Protein AF-A0A0V0H8D0-F1 (afdb_monomer)

Nearest PDB structures (foldseek):
  7d2s-assembly1_A  TM=9.171E-01  e=1.642E-02  Homo sapiens
  8fo9-assembly1_E  TM=7.684E-01  e=1.099E-01  Homo sapiens
  8fo9-assembly1_F  TM=7.685E-01  e=1.099E-01 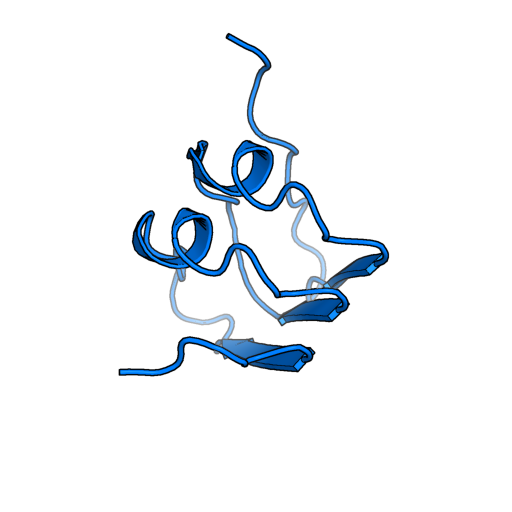 Homo sapiens
  8fo8-assembly1_E  TM=7.668E-01  e=2.844E-01  Homo sapiens
  2wfh-assembly1_B  TM=6.629E-01  e=5.360E-01  Homo sapiens

Solvent-accessible surface area (backbone atoms only — not comparable to full-atom values): 4119 Å² total; per-residue (Å²): 142,64,84,77,44,40,69,48,81,48,80,47,60,77,93,42,89,39,68,56,61,57,71,62,22,69,38,46,54,21,30,36,40,37,43,29,28,48,52,50,56,38,70,32,59,80,48,30,76,49,50,76,41,81,44,79,48,52,96,76,64,79,66,55,80,56,81,88,127

Sequence (69 aa):
VFQHLYVLYLEMRVDNMSIVPDAIGSLYDLKFLRLRGIHDLPSSIGNLKNLQTLLVNDYGYFCQLPHET

InterPro domains:
  IPR032675 Leucine-rich repeat domain superfamily [G3DSA:3.80.10.10] (1-69)
  IPR055414 Disease resistance R13L4/SHOC-2-like, LRR domain [PF23598] (2-67)

Foldseek 3Di:
DCQQAQEDEDADDLVDQDEDDLCVLVNQNHQYYEYENHQEYDPSVVSNVNHNDYHYYYPPHDYDDDDDD

Secondary structure (DSSP, 8-state):
--TT--EEEEE--TTS-PPPPGGGGG-TT--EEEEES-SB--GGGGG-TT--EEEEE-SS--PBPPPP-

Mean predicted aligned error: 5.95 Å

Organism: Solanum chacoense (NCBI:txid4108)

Structure (mmCIF, N/CA/C/O backbone):
data_AF-A0A0V0H8D0-F1
#
_entry.id   AF-A0A0V0H8D0-F1
#
loop_
_atom_site.group_PDB
_atom_site.id
_atom_site.type_symbol
_atom_site.label_atom_id
_atom_site.label_alt_id
_atom_site.label_comp_id
_atom_site.label_asym_id
_atom_site.label_entity_id
_atom_site.label_seq_id
_atom_site.pdbx_PDB_ins_code
_atom_site.Cartn_x
_atom_site.Cartn_y
_atom_site.Cartn_z
_atom_site.occupancy
_atom_site.B_iso_or_equiv
_atom_site.auth_seq_id
_atom_site.auth_comp_id
_atom_site.auth_asym_id
_atom_site.auth_atom_id
_atom_site.pdbx_PDB_model_num
ATOM 1 N N . VAL A 1 1 ? -16.796 -1.148 -0.291 1.00 60.78 1 VAL A N 1
ATOM 2 C CA . VAL A 1 1 ? -16.816 -2.556 -0.763 1.00 60.78 1 VAL A CA 1
ATOM 3 C C . V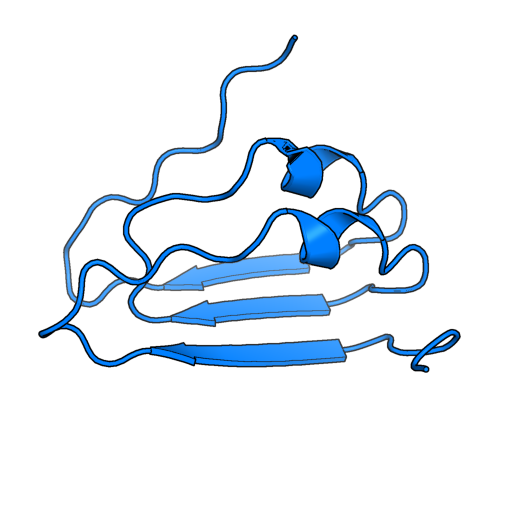AL A 1 1 ? -15.893 -3.459 0.062 1.00 60.78 1 VAL A C 1
ATOM 5 O O . VAL A 1 1 ? -16.271 -4.596 0.277 1.00 60.78 1 VAL A O 1
ATOM 8 N N . PHE A 1 2 ? -14.782 -2.973 0.643 1.00 66.50 2 PHE A N 1
ATOM 9 C CA . PHE A 1 2 ? -13.956 -3.773 1.571 1.00 66.50 2 PHE A CA 1
ATOM 10 C C . PHE A 1 2 ? -13.585 -2.991 2.843 1.00 66.50 2 PHE A C 1
ATOM 12 O O . PHE A 1 2 ? -12.468 -2.507 2.975 1.00 66.50 2 PHE A O 1
ATOM 19 N N . GLN A 1 3 ? -14.535 -2.821 3.768 1.00 64.50 3 GLN A N 1
ATOM 20 C CA . GLN A 1 3 ? -14.317 -2.020 4.986 1.00 64.50 3 GLN A CA 1
ATOM 21 C C . GLN A 1 3 ? -13.436 -2.710 6.039 1.00 64.50 3 GLN A C 1
ATOM 23 O O . GLN A 1 3 ? -12.954 -2.027 6.923 1.00 64.50 3 GLN A O 1
ATOM 28 N N . HIS A 1 4 ? -13.183 -4.017 5.916 1.00 83.81 4 HIS A N 1
ATOM 29 C CA . HIS A 1 4 ? -12.391 -4.804 6.875 1.00 83.81 4 HIS A CA 1
ATOM 30 C C . HIS A 1 4 ? -11.264 -5.585 6.191 1.00 83.81 4 HIS A C 1
ATOM 32 O O . HIS A 1 4 ? -10.973 -6.734 6.525 1.00 83.81 4 HIS A O 1
ATOM 38 N N . LEU A 1 5 ? -10.666 -4.994 5.156 1.00 91.00 5 LEU A N 1
ATOM 39 C CA . LEU A 1 5 ? -9.537 -5.604 4.469 1.00 91.00 5 LEU A CA 1
ATOM 40 C C . LEU A 1 5 ? -8.255 -5.336 5.255 1.00 91.00 5 LEU A C 1
ATOM 42 O O . LEU A 1 5 ? -7.731 -4.230 5.223 1.00 91.00 5 LEU A O 1
ATOM 46 N N . TYR A 1 6 ? -7.744 -6.360 5.934 1.00 95.50 6 TYR A N 1
ATOM 47 C CA . TYR A 1 6 ? -6.521 -6.250 6.736 1.00 95.50 6 TYR A CA 1
ATOM 48 C C . TYR A 1 6 ? -5.247 -6.558 5.953 1.00 95.50 6 TYR A C 1
ATOM 50 O O . TYR A 1 6 ? -4.169 -6.104 6.335 1.00 95.50 6 TYR A O 1
ATOM 58 N N . VAL A 1 7 ? -5.358 -7.340 4.880 1.00 95.38 7 VAL A N 1
ATOM 59 C CA . VAL A 1 7 ? -4.214 -7.837 4.121 1.00 95.38 7 VAL A CA 1
ATOM 60 C C . VAL A 1 7 ? -4.494 -7.707 2.631 1.00 95.38 7 VAL A C 1
ATOM 62 O O . VAL A 1 7 ? -5.541 -8.146 2.158 1.00 95.38 7 VAL A O 1
ATOM 65 N N . LEU A 1 8 ? -3.546 -7.131 1.896 1.00 94.44 8 LEU A N 1
ATOM 66 C CA . LEU A 1 8 ? -3.625 -6.967 0.450 1.00 94.44 8 LEU A CA 1
ATOM 67 C C . LEU A 1 8 ? -2.293 -7.348 -0.207 1.00 94.44 8 LEU A C 1
ATOM 69 O O . LEU A 1 8 ? -1.231 -6.847 0.166 1.00 94.44 8 LEU A O 1
ATOM 73 N N . TYR A 1 9 ? -2.375 -8.225 -1.206 1.00 92.69 9 TYR A N 1
ATOM 74 C CA . TYR A 1 9 ? -1.253 -8.663 -2.032 1.00 92.69 9 TYR A CA 1
ATOM 75 C C . TYR A 1 9 ? -1.534 -8.293 -3.485 1.00 92.69 9 TYR A C 1
ATOM 77 O O . TYR A 1 9 ? -2.513 -8.776 -4.052 1.00 92.69 9 TYR A O 1
ATOM 85 N N . LEU A 1 10 ? -0.682 -7.461 -4.082 1.00 88.69 10 LEU A N 1
ATOM 86 C CA . LEU A 1 10 ? -0.751 -7.114 -5.500 1.00 88.69 10 LEU A CA 1
ATOM 87 C C . LEU A 1 10 ? 0.568 -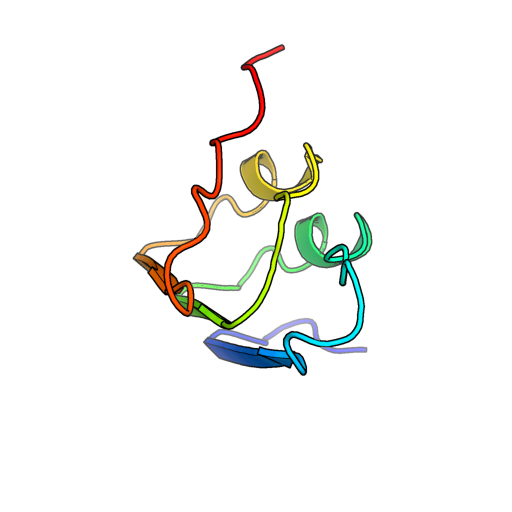7.474 -6.183 1.00 88.69 10 LEU A C 1
ATOM 89 O O . LEU A 1 10 ? 1.643 -7.055 -5.751 1.00 88.69 10 LEU A O 1
ATOM 93 N N . GLU A 1 11 ? 0.469 -8.236 -7.267 1.00 85.62 11 GLU A N 1
ATOM 94 C CA . GLU A 1 11 ? 1.584 -8.558 -8.150 1.00 85.62 11 GLU A CA 1
ATOM 95 C C . GLU A 1 11 ? 1.275 -8.033 -9.548 1.00 85.62 11 GLU A C 1
ATOM 97 O O . GLU A 1 11 ? 0.252 -8.373 -10.143 1.00 85.62 11 GLU A O 1
ATOM 102 N N . MET A 1 12 ? 2.157 -7.175 -10.045 1.00 79.75 12 MET A N 1
ATOM 103 C CA . MET A 1 12 ? 2.045 -6.534 -11.346 1.00 79.75 12 MET A CA 1
ATOM 104 C C . MET A 1 12 ? 3.159 -7.041 -12.255 1.00 79.75 12 MET A C 1
ATOM 106 O O . MET A 1 12 ? 4.252 -7.396 -11.801 1.00 79.75 12 MET A O 1
ATOM 110 N N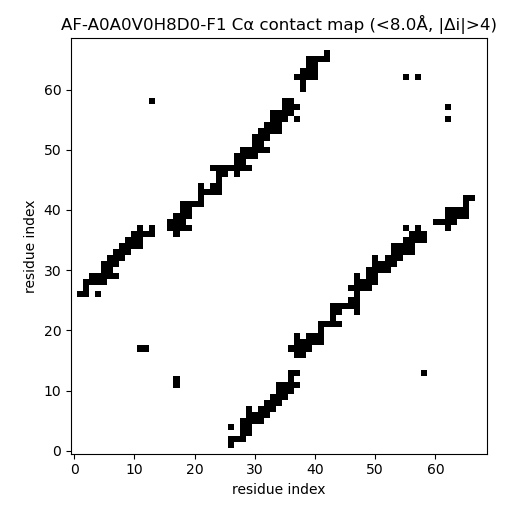 . ARG A 1 13 ? 2.859 -7.141 -13.552 1.00 74.44 13 ARG A N 1
ATOM 111 C CA . ARG A 1 13 ? 3.849 -7.565 -14.541 1.00 74.44 13 ARG A CA 1
ATOM 112 C C . ARG A 1 13 ? 4.789 -6.403 -14.857 1.00 74.44 13 ARG A C 1
ATOM 114 O O . ARG A 1 13 ? 4.354 -5.267 -14.996 1.00 74.44 13 ARG A O 1
ATOM 121 N N . VAL A 1 14 ? 6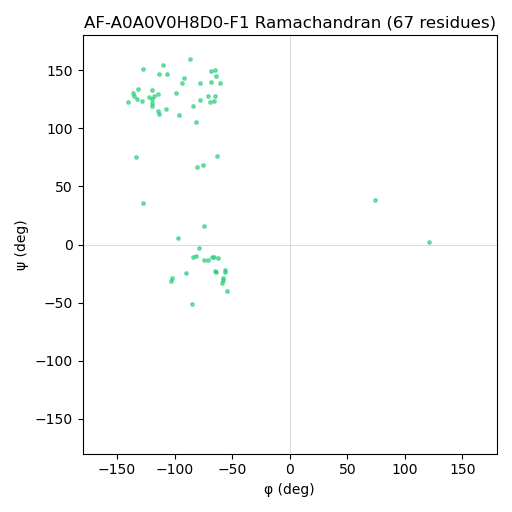.074 -6.731 -14.978 1.00 66.38 14 VAL A N 1
ATOM 122 C CA . VAL A 1 14 ? 7.196 -5.790 -15.164 1.00 66.38 14 VAL A CA 1
ATOM 123 C C . VAL A 1 14 ? 7.124 -5.027 -16.489 1.00 66.38 14 VAL A C 1
ATOM 125 O O . VAL A 1 14 ? 7.698 -3.954 -16.618 1.00 66.38 14 VAL A O 1
ATOM 128 N N . ASP A 1 15 ? 6.417 -5.574 -17.475 1.00 66.38 15 ASP A N 1
ATOM 129 C CA . ASP A 1 15 ? 6.258 -4.980 -18.803 1.00 66.38 15 ASP A CA 1
ATOM 130 C C . ASP A 1 15 ? 5.363 -3.734 -18.815 1.00 66.38 15 ASP A C 1
ATOM 132 O O . ASP A 1 15 ? 5.397 -2.973 -19.780 1.00 66.38 15 ASP A O 1
ATOM 136 N N . ASN A 1 16 ? 4.623 -3.480 -17.734 1.00 59.25 16 ASN A N 1
ATOM 137 C CA . ASN A 1 16 ? 3.807 -2.289 -17.572 1.00 59.25 16 ASN A CA 1
ATOM 138 C C . ASN A 1 16 ? 4.310 -1.485 -16.373 1.00 59.25 16 ASN A C 1
ATOM 140 O O . ASN A 1 16 ? 4.402 -2.020 -15.268 1.00 59.25 16 ASN A O 1
ATOM 144 N N . MET A 1 17 ? 4.582 -0.189 -16.575 1.00 64.31 17 MET A N 1
ATOM 145 C CA . MET A 1 17 ? 4.824 0.783 -15.498 1.00 64.31 17 MET A CA 1
ATOM 146 C C . MET A 1 17 ? 3.563 0.923 -14.641 1.00 64.31 17 MET A C 1
ATOM 148 O O . MET A 1 17 ? 2.760 1.840 -14.806 1.00 64.31 17 MET A O 1
ATOM 152 N N . SER A 1 18 ? 3.333 -0.067 -13.789 1.00 71.00 18 SER A N 1
ATOM 153 C CA . SER A 1 18 ? 2.063 -0.243 -13.116 1.00 71.00 18 SER A CA 1
ATOM 154 C C . SER A 1 18 ? 2.045 0.644 -11.878 1.00 71.00 18 SER A C 1
ATOM 156 O O . SER A 1 18 ? 2.885 0.512 -10.987 1.00 71.00 18 SER A O 1
ATOM 158 N N . ILE A 1 19 ? 1.095 1.575 -11.856 1.00 74.81 19 ILE A N 1
ATOM 159 C CA . ILE A 1 19 ? 0.905 2.531 -10.767 1.00 74.81 19 ILE A CA 1
ATOM 160 C C . ILE A 1 19 ? -0.209 2.000 -9.868 1.00 74.81 19 ILE A C 1
ATOM 162 O O . ILE A 1 19 ? -1.287 1.633 -10.344 1.00 74.81 19 ILE A O 1
ATOM 166 N N . VAL A 1 20 ? 0.036 1.963 -8.557 1.00 86.06 20 VAL A N 1
ATOM 167 C CA . VAL A 1 20 ? -1.024 1.670 -7.585 1.00 86.06 20 VAL A CA 1
ATOM 168 C C . VAL A 1 20 ? -1.965 2.882 -7.524 1.00 86.06 20 VAL A C 1
ATOM 170 O O . VAL A 1 20 ? -1.490 3.993 -7.305 1.00 86.06 20 VAL A O 1
ATOM 173 N N . PRO A 1 21 ? -3.287 2.711 -7.688 1.00 88.56 21 PRO A N 1
ATOM 174 C CA . PRO A 1 21 ? -4.220 3.833 -7.672 1.00 88.56 21 PRO A CA 1
ATOM 175 C C . PRO A 1 21 ? -4.346 4.466 -6.279 1.00 88.56 21 PRO A C 1
ATOM 177 O O . PRO A 1 21 ? -4.336 3.755 -5.271 1.00 88.56 21 PRO A O 1
ATOM 180 N N . ASP A 1 22 ? -4.615 5.776 -6.229 1.00 90.69 22 ASP A N 1
ATOM 181 C CA . ASP A 1 22 ? -4.819 6.539 -4.980 1.00 90.69 22 ASP A CA 1
ATOM 182 C C . ASP A 1 22 ? -5.930 5.967 -4.081 1.00 90.69 22 ASP A C 1
ATOM 184 O O . ASP A 1 22 ? -5.942 6.139 -2.859 1.00 90.69 22 ASP A O 1
ATOM 188 N N . ALA A 1 23 ? -6.871 5.226 -4.674 1.00 91.12 23 ALA A N 1
ATOM 189 C CA . ALA A 1 23 ? -7.927 4.533 -3.947 1.00 91.12 23 ALA A CA 1
ATOM 190 C C . ALA A 1 23 ? -7.384 3.572 -2.872 1.00 91.12 23 ALA A C 1
ATOM 192 O O . ALA A 1 23 ? -8.103 3.283 -1.912 1.00 91.12 23 ALA A O 1
ATOM 193 N N . ILE A 1 24 ? -6.128 3.114 -2.975 1.00 91.38 24 ILE A N 1
ATOM 194 C CA . ILE A 1 24 ? -5.509 2.287 -1.936 1.00 91.38 24 ILE A CA 1
ATOM 195 C C . ILE A 1 24 ? -5.479 3.003 -0.584 1.00 91.38 24 ILE A C 1
ATOM 197 O O . ILE A 1 24 ? -5.697 2.362 0.437 1.00 91.38 24 ILE A O 1
ATOM 201 N N . GLY A 1 25 ? -5.333 4.334 -0.568 1.00 91.44 25 GLY A N 1
ATOM 202 C CA . GLY A 1 25 ? -5.324 5.131 0.660 1.00 91.44 25 GLY A CA 1
ATOM 203 C C . GLY A 1 25 ? -6.652 5.133 1.427 1.00 91.44 25 GLY A C 1
ATOM 204 O O . GLY A 1 25 ? -6.689 5.580 2.568 1.00 91.44 25 GLY A O 1
ATOM 205 N N . SER A 1 26 ? -7.737 4.622 0.833 1.00 93.00 26 SER A N 1
ATOM 206 C CA . SER A 1 26 ? -9.038 4.472 1.503 1.00 93.00 26 SER A CA 1
ATOM 207 C C . SER A 1 26 ? -9.144 3.219 2.383 1.00 93.00 26 SER A C 1
ATOM 209 O O . SER A 1 26 ? -10.102 3.081 3.145 1.00 93.00 26 SER A O 1
ATOM 211 N N . LEU A 1 27 ? -8.172 2.302 2.300 1.00 93.06 27 LEU A N 1
ATOM 212 C CA . LEU A 1 27 ? -8.155 1.049 3.056 1.00 93.06 27 LEU A CA 1
ATOM 213 C C . LEU A 1 27 ? -7.663 1.281 4.492 1.0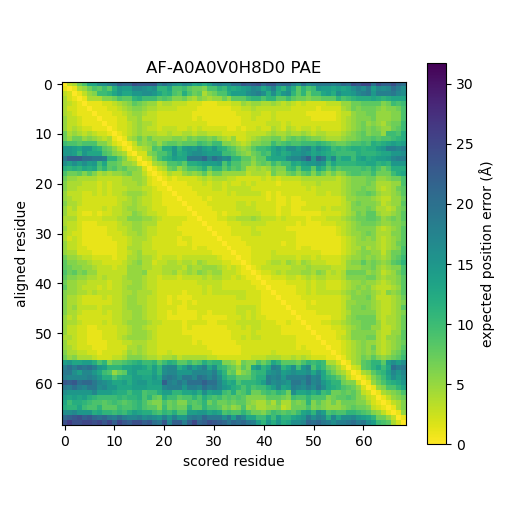0 93.06 27 LEU A C 1
ATOM 215 O O . LEU A 1 27 ? -6.594 0.818 4.880 1.00 93.06 27 LEU A O 1
ATOM 219 N N . TYR A 1 28 ? -8.450 2.014 5.283 1.00 89.31 28 TYR A N 1
ATOM 220 C CA . TYR A 1 28 ? -8.082 2.429 6.639 1.00 89.31 28 TYR A CA 1
ATOM 221 C C . TYR A 1 28 ? -7.683 1.255 7.542 1.00 89.31 28 TYR A C 1
ATOM 223 O O . TYR A 1 28 ? -6.711 1.374 8.278 1.00 89.31 28 TYR A O 1
ATOM 231 N N . ASP A 1 29 ? -8.381 0.119 7.456 1.00 93.62 29 ASP A N 1
ATOM 232 C CA . ASP A 1 29 ? -8.144 -1.073 8.287 1.00 93.62 29 ASP A CA 1
ATOM 233 C C . ASP A 1 29 ? -6.948 -1.930 7.828 1.00 93.62 29 ASP A C 1
ATOM 235 O O . ASP A 1 29 ? -6.611 -2.921 8.483 1.00 93.62 29 ASP A O 1
ATOM 239 N N . LEU A 1 30 ? -6.293 -1.577 6.717 1.00 95.69 30 LEU A N 1
ATOM 240 C CA . LEU A 1 30 ? -5.210 -2.375 6.154 1.00 95.69 30 LEU A CA 1
ATOM 241 C C . LEU A 1 30 ? -4.006 -2.388 7.095 1.00 95.69 30 LEU A C 1
ATOM 243 O O . LEU A 1 30 ? -3.457 -1.344 7.429 1.00 95.69 30 LEU A O 1
ATOM 247 N N . LYS A 1 31 ? -3.572 -3.587 7.487 1.00 96.56 31 LYS A N 1
ATOM 248 C CA . LYS A 1 31 ? -2.412 -3.818 8.363 1.00 96.56 31 LYS A CA 1
ATOM 249 C C . LYS A 1 31 ? -1.197 -4.293 7.587 1.00 96.56 31 LYS A C 1
ATOM 251 O O . LYS A 1 31 ? -0.070 -3.983 7.966 1.00 96.56 31 LYS A O 1
ATOM 256 N N . PHE A 1 32 ? -1.420 -5.028 6.503 1.00 96.38 32 PHE A N 1
ATOM 257 C CA . PHE A 1 32 ? -0.358 -5.604 5.696 1.00 96.38 32 PHE A CA 1
ATOM 258 C C . PHE A 1 32 ? -0.598 -5.342 4.212 1.00 96.38 32 PHE A C 1
ATOM 260 O O . PHE A 1 32 ? -1.632 -5.720 3.658 1.00 96.38 32 PHE A O 1
ATOM 267 N N . LEU A 1 33 ? 0.395 -4.745 3.561 1.00 94.44 33 LEU A N 1
ATOM 268 C CA . LEU A 1 33 ? 0.392 -4.471 2.134 1.00 94.44 33 LEU A CA 1
ATOM 269 C C . LEU A 1 33 ? 1.673 -5.013 1.512 1.00 94.44 33 LEU A C 1
ATOM 271 O O . LEU A 1 33 ? 2.774 -4.631 1.907 1.00 94.44 33 LEU A O 1
ATOM 275 N N . ARG A 1 34 ? 1.530 -5.881 0.511 1.00 92.06 34 ARG A N 1
ATOM 276 C CA . ARG A 1 34 ? 2.640 -6.304 -0.341 1.00 92.06 34 ARG A CA 1
ATOM 277 C C . ARG A 1 34 ? 2.365 -5.930 -1.784 1.00 92.06 34 ARG A C 1
ATOM 279 O O . ARG A 1 34 ? 1.351 -6.330 -2.352 1.00 92.06 34 ARG A O 1
ATOM 286 N N . LEU A 1 35 ? 3.313 -5.210 -2.361 1.00 88.81 35 LEU A N 1
ATOM 287 C CA . LEU A 1 35 ? 3.313 -4.750 -3.738 1.00 88.81 35 LEU A CA 1
ATOM 288 C C . LEU A 1 35 ? 4.540 -5.332 -4.438 1.00 88.81 35 LEU A C 1
ATOM 290 O O . LEU A 1 35 ? 5.645 -5.312 -3.887 1.00 88.81 35 LEU A O 1
ATOM 294 N N . ARG A 1 36 ? 4.346 -5.881 -5.637 1.00 86.31 36 ARG A N 1
ATOM 295 C CA . ARG A 1 36 ? 5.437 -6.388 -6.470 1.00 86.31 36 ARG A CA 1
ATOM 296 C C . ARG A 1 36 ? 5.324 -5.871 -7.896 1.00 86.31 36 ARG A C 1
ATOM 298 O O . ARG A 1 36 ? 4.247 -5.971 -8.477 1.00 86.31 36 ARG A O 1
ATOM 305 N N . GLY A 1 37 ? 6.440 -5.394 -8.449 1.00 82.88 37 GLY A N 1
ATOM 306 C CA . GLY A 1 37 ? 6.513 -4.911 -9.834 1.00 82.88 37 GLY A CA 1
ATOM 307 C C . GLY A 1 37 ? 5.845 -3.550 -10.043 1.00 82.88 37 GLY A C 1
ATOM 308 O O . GLY A 1 37 ? 5.175 -3.352 -11.051 1.00 82.88 37 GLY A O 1
ATOM 309 N N . ILE A 1 38 ? 5.980 -2.645 -9.071 1.00 81.38 38 ILE A N 1
ATOM 310 C CA . ILE A 1 38 ? 5.489 -1.265 -9.169 1.00 81.38 38 ILE A CA 1
ATOM 311 C C . ILE A 1 38 ? 6.660 -0.309 -9.353 1.00 81.38 38 ILE A C 1
ATOM 313 O O . ILE A 1 38 ? 7.722 -0.550 -8.796 1.00 81.38 38 ILE A O 1
ATOM 317 N N . HIS A 1 39 ? 6.460 0.772 -10.104 1.00 78.19 39 HIS A N 1
ATOM 318 C CA . HIS A 1 39 ? 7.476 1.822 -10.231 1.00 78.19 39 HIS A CA 1
ATOM 319 C C . HIS A 1 39 ? 7.366 2.816 -9.068 1.00 78.19 39 HIS A C 1
ATOM 321 O O . HIS A 1 39 ? 8.328 3.036 -8.340 1.00 78.19 39 HIS A O 1
ATOM 327 N N . ASP A 1 40 ? 6.149 3.321 -8.839 1.00 79.69 40 ASP A N 1
ATOM 328 C CA . ASP A 1 40 ? 5.860 4.357 -7.849 1.00 79.69 40 ASP A CA 1
ATOM 329 C C . ASP A 1 40 ? 4.738 3.955 -6.892 1.00 79.69 40 ASP A C 1
ATOM 331 O O . ASP A 1 40 ? 3.801 3.222 -7.238 1.00 79.69 40 ASP A O 1
ATOM 335 N N . LEU A 1 41 ? 4.816 4.504 -5.681 1.00 86.12 41 LEU A N 1
ATOM 336 C CA . LEU A 1 41 ? 3.719 4.509 -4.723 1.00 86.12 41 LEU A CA 1
ATOM 337 C C . LEU A 1 41 ? 2.906 5.807 -4.859 1.00 86.12 41 LEU A C 1
ATOM 339 O O . LEU A 1 41 ? 3.494 6.884 -4.963 1.00 86.12 41 LEU A O 1
ATOM 343 N N . PRO A 1 42 ? 1.566 5.745 -4.785 1.00 88.56 42 PRO A N 1
ATOM 344 C CA . PRO A 1 42 ? 0.733 6.937 -4.732 1.00 88.56 42 PRO A CA 1
ATOM 345 C C . PRO A 1 42 ? 0.988 7.711 -3.438 1.00 88.56 42 PRO A C 1
ATOM 347 O O . PRO A 1 42 ? 1.241 7.118 -2.385 1.00 88.56 42 PRO A O 1
ATOM 350 N N . SER A 1 43 ? 0.827 9.035 -3.474 1.00 89.56 43 SER A N 1
ATOM 351 C CA . SER A 1 43 ? 0.922 9.883 -2.273 1.00 89.56 43 SER A CA 1
ATOM 352 C C . SER A 1 43 ? -0.090 9.472 -1.195 1.00 89.56 43 SER A C 1
ATOM 354 O O . SER A 1 43 ? 0.183 9.566 0.002 1.00 89.56 43 SER A O 1
ATOM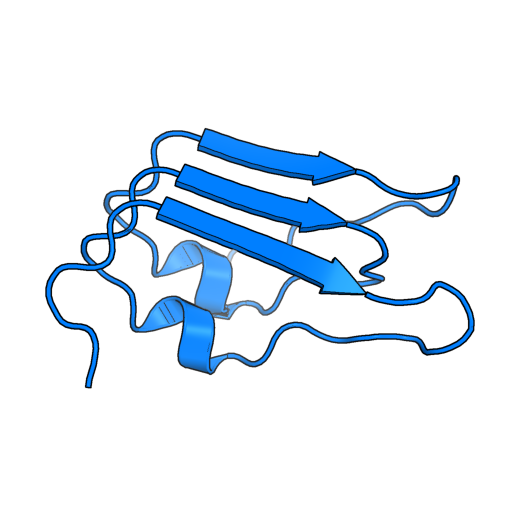 356 N N . SER A 1 44 ? -1.227 8.901 -1.607 1.00 92.50 44 SER A N 1
ATOM 357 C CA . SER A 1 44 ? -2.252 8.361 -0.715 1.00 92.50 44 SER A CA 1
ATOM 358 C C . SER A 1 44 ? -1.770 7.202 0.168 1.00 92.50 44 SER A C 1
ATOM 360 O O . SER A 1 44 ? -2.502 6.803 1.073 1.00 92.50 44 SER A O 1
ATOM 362 N N . ILE A 1 45 ? -0.588 6.619 -0.074 1.00 90.94 45 ILE A N 1
ATOM 363 C CA . ILE A 1 45 ? -0.041 5.542 0.765 1.00 90.94 45 ILE A CA 1
ATOM 364 C C . ILE A 1 45 ? 0.100 5.989 2.230 1.00 90.94 45 ILE A C 1
ATOM 366 O O . ILE A 1 45 ? -0.118 5.193 3.141 1.00 90.94 45 ILE A O 1
ATOM 370 N N . GLY A 1 46 ? 0.345 7.286 2.465 1.00 89.25 46 GLY A N 1
ATOM 371 C CA . GLY A 1 46 ? 0.396 7.889 3.801 1.00 89.25 46 GLY A CA 1
ATOM 372 C C . GLY A 1 46 ? -0.951 7.928 4.540 1.00 89.25 46 GLY A C 1
ATOM 373 O O . GLY A 1 46 ? -0.992 8.200 5.746 1.00 89.25 46 GLY A O 1
ATOM 374 N N . ASN A 1 47 ? -2.061 7.633 3.854 1.00 93.00 47 ASN A N 1
ATOM 375 C CA . ASN A 1 47 ? -3.399 7.564 4.450 1.00 93.00 47 ASN A CA 1
ATOM 376 C C . ASN A 1 47 ? -3.700 6.203 5.091 1.00 93.00 47 ASN A C 1
ATOM 378 O O . ASN A 1 47 ? -4.674 6.085 5.835 1.00 93.00 47 ASN A O 1
ATOM 382 N N . LEU A 1 48 ? -2.856 5.190 4.869 1.00 92.88 48 LEU A N 1
ATOM 383 C CA . LEU A 1 48 ? -2.989 3.862 5.466 1.00 92.88 48 LEU A CA 1
ATOM 384 C C . LEU A 1 48 ? -2.564 3.868 6.946 1.00 92.88 48 LEU A C 1
ATOM 386 O O . LEU A 1 48 ? -1.542 3.304 7.326 1.00 92.88 48 LEU A O 1
ATOM 390 N N . LYS A 1 49 ? -3.342 4.540 7.803 1.00 91.19 49 LYS A N 1
ATOM 391 C CA . LYS A 1 49 ? -2.966 4.822 9.201 1.00 91.19 49 LYS A CA 1
ATOM 392 C C . LYS A 1 49 ? -2.814 3.583 10.088 1.00 91.19 49 LYS A C 1
ATOM 394 O O . LYS A 1 49 ? -2.102 3.664 11.082 1.00 91.19 49 LYS A O 1
ATOM 399 N N . ASN A 1 50 ? -3.448 2.460 9.746 1.00 94.62 50 ASN A N 1
ATOM 400 C CA . ASN A 1 50 ? -3.288 1.200 10.482 1.00 94.62 50 ASN A CA 1
ATOM 401 C C . ASN A 1 50 ? -2.259 0.248 9.855 1.00 94.62 50 ASN A C 1
ATOM 403 O O . ASN A 1 50 ? -2.120 -0.882 10.332 1.00 94.62 50 ASN A O 1
ATOM 407 N N . LEU A 1 51 ? -1.539 0.676 8.811 1.00 95.25 51 LEU A N 1
ATOM 408 C CA . LEU A 1 51 ? -0.564 -0.172 8.139 1.00 95.25 51 LEU A CA 1
ATOM 409 C C . LEU A 1 51 ? 0.634 -0.422 9.048 1.00 95.25 51 LEU A C 1
ATOM 411 O O . LEU A 1 51 ? 1.310 0.500 9.493 1.00 95.25 51 LEU A O 1
ATOM 415 N N . GLN A 1 52 ? 0.899 -1.695 9.305 1.00 96.00 52 GLN A N 1
ATOM 416 C CA . GLN A 1 52 ? 1.998 -2.154 10.151 1.00 96.00 52 GLN A CA 1
ATOM 417 C C . GLN A 1 52 ? 3.162 -2.665 9.311 1.00 96.00 52 GLN A C 1
ATOM 419 O O . GLN A 1 52 ? 4.312 -2.636 9.739 1.00 96.00 52 GLN A O 1
ATOM 424 N N . THR A 1 53 ? 2.874 -3.178 8.116 1.00 94.50 53 THR A N 1
ATOM 425 C CA . THR A 1 53 ? 3.894 -3.721 7.226 1.00 94.50 53 THR A CA 1
ATOM 426 C C . THR A 1 53 ? 3.598 -3.338 5.788 1.00 94.50 53 THR A C 1
ATOM 428 O O . THR A 1 53 ? 2.548 -3.682 5.242 1.00 94.50 53 THR A O 1
ATOM 431 N N . LEU A 1 54 ? 4.567 -2.663 5.176 1.00 91.81 54 LEU A N 1
ATOM 432 C CA . LEU A 1 54 ? 4.623 -2.387 3.750 1.00 91.81 54 LEU A CA 1
ATOM 433 C C . LEU A 1 54 ? 5.822 -3.134 3.167 1.00 91.81 54 LEU A C 1
ATOM 435 O O . LEU A 1 54 ? 6.964 -2.836 3.505 1.00 91.81 54 LEU A O 1
ATOM 439 N N . LEU A 1 55 ? 5.560 -4.108 2.299 1.00 89.56 55 LEU A N 1
ATOM 440 C CA . LEU A 1 55 ? 6.590 -4.770 1.508 1.00 89.56 55 LEU A CA 1
ATOM 441 C C . LEU A 1 55 ? 6.470 -4.312 0.064 1.00 89.56 55 LEU A C 1
ATOM 443 O O . LEU A 1 55 ? 5.481 -4.615 -0.603 1.00 89.56 55 LEU A O 1
ATOM 447 N N . VAL A 1 56 ? 7.501 -3.639 -0.427 1.00 84.75 56 VAL A N 1
ATOM 448 C CA . VAL A 1 56 ? 7.630 -3.308 -1.841 1.00 84.75 56 VAL A CA 1
ATOM 449 C C . VAL A 1 56 ? 8.828 -4.078 -2.367 1.00 84.75 56 VAL A C 1
ATOM 451 O O . VAL A 1 56 ? 9.947 -3.866 -1.910 1.00 84.75 56 VAL A O 1
ATOM 454 N N . ASN A 1 57 ? 8.574 -5.049 -3.243 1.00 72.56 57 ASN A N 1
ATOM 455 C CA . ASN A 1 57 ? 9.634 -5.817 -3.884 1.00 72.56 57 ASN A CA 1
ATOM 456 C C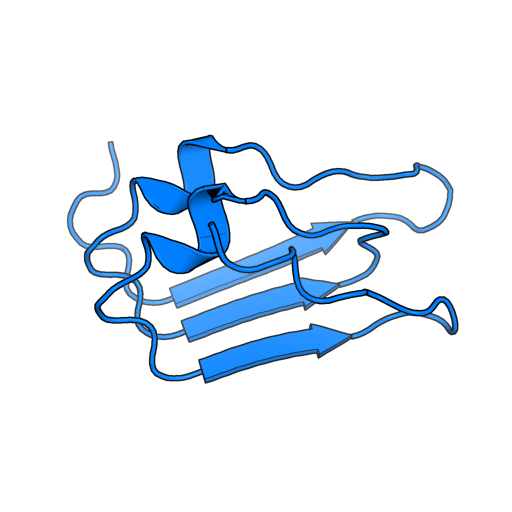 . ASN A 1 57 ? 9.635 -5.531 -5.378 1.00 72.56 57 ASN A C 1
ATOM 458 O O . ASN A 1 57 ? 8.612 -5.675 -6.050 1.00 72.56 57 ASN A O 1
ATOM 462 N N . ASP A 1 58 ? 10.799 -5.195 -5.894 1.00 66.62 58 ASP A N 1
ATOM 463 C CA . ASP A 1 58 ? 10.990 -4.931 -7.302 1.00 66.62 58 ASP A CA 1
ATOM 464 C C . ASP A 1 58 ? 11.817 -6.049 -7.947 1.00 66.62 58 ASP A C 1
ATOM 466 O O . ASP A 1 58 ? 12.620 -6.716 -7.297 1.00 66.62 58 ASP A O 1
ATOM 470 N N . TYR A 1 59 ? 11.646 -6.248 -9.248 1.00 60.16 59 TYR A N 1
ATOM 471 C CA . TYR A 1 59 ? 12.525 -7.070 -10.077 1.00 60.16 59 TYR A CA 1
ATOM 472 C C . TYR A 1 59 ? 13.868 -6.377 -10.388 1.00 60.16 59 TYR A C 1
ATOM 474 O O . TYR A 1 59 ? 14.585 -6.813 -11.286 1.00 60.16 59 TYR A O 1
ATOM 482 N N . GLY A 1 60 ? 14.226 -5.322 -9.649 1.00 57.97 60 GLY A N 1
ATOM 483 C CA . GLY A 1 60 ? 15.482 -4.585 -9.798 1.00 57.97 60 GLY A CA 1
ATOM 484 C C . GLY A 1 60 ? 15.322 -3.097 -10.111 1.00 57.97 60 GLY A C 1
ATOM 485 O O . GLY A 1 60 ? 16.341 -2.427 -10.268 1.00 57.97 60 GLY A O 1
ATOM 486 N N . TYR A 1 61 ? 14.095 -2.568 -10.191 1.00 57.44 61 TYR A N 1
ATOM 487 C CA . TYR A 1 61 ? 13.866 -1.122 -10.220 1.00 57.44 61 TYR A CA 1
ATOM 488 C C . TYR A 1 61 ? 13.778 -0.561 -8.786 1.00 57.44 61 TYR A C 1
ATOM 490 O O . TYR A 1 61 ? 13.668 -1.296 -7.802 1.00 57.44 61 TYR A O 1
ATOM 498 N N . PHE A 1 62 ? 13.983 0.746 -8.641 1.00 58.25 62 PHE A N 1
ATOM 499 C CA . PHE A 1 62 ? 13.962 1.408 -7.340 1.00 58.25 62 PHE A CA 1
ATOM 500 C C . PHE A 1 62 ? 12.575 2.002 -7.119 1.00 58.25 62 PHE A C 1
ATOM 502 O O . PHE A 1 62 ? 12.234 2.984 -7.768 1.00 58.25 62 PHE A O 1
ATOM 509 N N . CYS A 1 63 ? 11.800 1.464 -6.179 1.00 62.28 63 CYS A N 1
ATOM 510 C CA . CYS A 1 63 ? 10.602 2.156 -5.711 1.00 62.28 63 CYS A CA 1
ATOM 511 C C . CYS A 1 63 ? 11.008 3.272 -4.745 1.00 62.28 63 CYS A C 1
ATOM 513 O O . CYS A 1 63 ? 11.665 3.011 -3.731 1.00 62.28 63 CYS A O 1
ATOM 515 N N . GLN A 1 64 ? 10.600 4.506 -5.028 1.00 68.00 64 GLN A N 1
ATOM 516 C CA . GLN A 1 64 ? 10.781 5.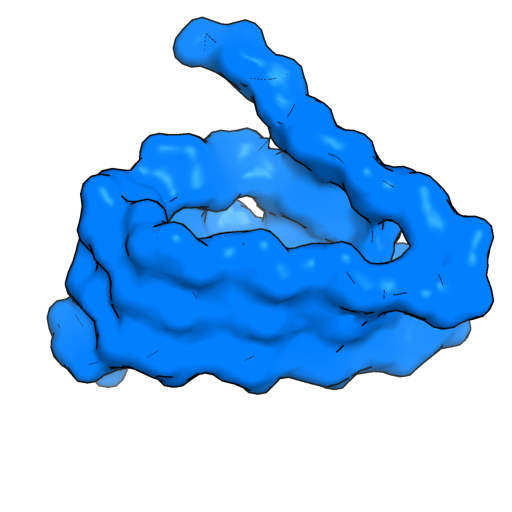622 -4.103 1.00 68.00 64 GLN A CA 1
ATOM 517 C C . GLN A 1 64 ? 9.552 5.772 -3.201 1.00 68.00 64 GLN A C 1
ATOM 519 O O . GLN A 1 64 ? 8.412 5.554 -3.616 1.00 68.00 64 GLN A O 1
ATOM 524 N N . LEU A 1 65 ? 9.787 6.134 -1.936 1.00 70.12 65 LEU A N 1
ATOM 525 C CA . LEU A 1 65 ? 8.706 6.602 -1.074 1.00 70.12 65 LEU A CA 1
ATOM 526 C C . LEU A 1 65 ? 8.219 7.960 -1.601 1.00 70.12 65 LEU A C 1
ATOM 528 O O . LEU A 1 65 ? 9.053 8.778 -2.000 1.00 70.12 65 LEU A O 1
ATOM 532 N N . PRO A 1 66 ? 6.901 8.220 -1.600 1.00 73.31 66 PRO A N 1
ATOM 533 C CA . PRO A 1 66 ? 6.391 9.523 -1.990 1.00 73.31 66 PRO A CA 1
ATOM 534 C C . PRO A 1 66 ? 6.882 10.579 -0.995 1.00 73.31 66 PRO A C 1
ATOM 536 O O . PRO A 1 66 ? 7.027 10.305 0.197 1.00 73.31 66 PRO A O 1
ATOM 539 N N . HIS A 1 67 ? 7.147 11.786 -1.492 1.00 69.38 67 HIS A N 1
ATOM 540 C CA . HIS A 1 67 ? 7.537 12.912 -0.648 1.00 69.38 67 HIS A CA 1
ATOM 541 C C . HIS A 1 67 ? 6.438 13.235 0.378 1.00 69.38 67 HIS A C 1
ATOM 543 O O . HIS A 1 67 ? 5.252 13.230 0.043 1.00 69.38 67 HIS A O 1
ATOM 549 N N . GLU A 1 68 ? 6.843 13.532 1.615 1.00 58.22 68 GLU A N 1
ATOM 550 C CA . GLU A 1 68 ? 5.945 14.061 2.643 1.00 58.22 68 GLU A CA 1
ATOM 551 C C . GLU A 1 68 ? 5.444 15.453 2.214 1.00 58.22 68 GLU A C 1
ATOM 553 O O . GLU A 1 68 ? 6.247 16.318 1.856 1.00 58.22 68 GLU A O 1
ATOM 558 N N . THR A 1 69 ? 4.125 15.661 2.225 1.00 48.91 69 THR A N 1
ATOM 559 C CA . THR A 1 69 ? 3.494 16.996 2.210 1.00 48.91 69 THR A CA 1
ATOM 560 C C . THR A 1 69 ? 3.118 17.415 3.614 1.00 48.91 69 THR A C 1
ATOM 562 O O . THR A 1 69 ? 2.502 16.563 4.299 1.00 48.91 69 THR A O 1
#

Radius of gyration: 11.7 Å; Cα contacts (8 Å, |Δi|>4): 130; chains: 1; bounding box: 32×26×29 Å

pLDDT: mean 81.73, std 13.07, range [48.91, 96.56]